Protein AF-A0A1A8CMT5-F1 (afdb_monomer_lite)

Secondary structure (DSSP, 8-state):
--TTGGGTEEE-TTT--EEE-S---TTT-SEEEEEEEEE-TTS-EEEEEEEEEPPP----------S----PPPTT---

pLDDT: mean 86.11, std 10.68, range [47.03, 95.0]

Foldseek 3Di:
DPPVLVQQWDADLPPRDIDGRDDDDCVVPQKDKDKDWHADPVGDIDIDIDIDGHDDDPPDDDDDDCPDDDDDDPPPDDD

Radius of gyration: 25.0 Å; chains: 1; bounding box: 67×22×62 Å

InterPro domains:
  IPR002126 Cadherin-like [PF00028] (4-55)
  IPR002126 Cadherin-like [PR00205] (7-26)
  IPR002126 Cadherin-like [PR00205] (43-62)
  IPR002126 Cadherin-like [PS50268] (2-64)
  IPR002126 Cadherin-like [SM00112] (1-62)
  IPR015919 Cadherin-like superfamily [SSF49313] (4-78)
  IPR020894 Cadherin conserved site [PS00232] (52-62)
  IPR050174 Protocadherin/Cadherin-related Cell Adhesion [PTHR24028] (4-79)

Sequence (79 aa):
LSEENVNVFSIDSKTGEIRVKGVIDFEEINLYEMSIEAKDGLGLTSYAKVIIDVTDINDNAPAIYIKSLSNPVPENAPP

Organism: Nothobranchius kadleci (NCBI:txid1051664)

Structure (mmCIF, N/CA/C/O backbone):
data_AF-A0A1A8CMT5-F1
#
_entry.id   AF-A0A1A8CMT5-F1
#
loop_
_atom_site.group_PDB
_atom_site.id
_atom_site.type_symbol
_atom_site.label_atom_id
_atom_site.label_alt_id
_atom_site.label_comp_id
_atom_site.label_asym_id
_atom_site.label_entity_id
_atom_site.label_seq_id
_atom_site.pdbx_PDB_ins_code
_atom_site.Cartn_x
_atom_site.Cartn_y
_atom_site.Cartn_z
_atom_site.occupancy
_atom_site.B_iso_or_equiv
_atom_site.auth_seq_id
_atom_site.auth_comp_id
_atom_site.auth_asym_id
_atom_site.auth_atom_id
_atom_site.pdbx_PDB_model_num
ATOM 1 N N . LEU A 1 1 ? -0.736 13.057 4.992 1.00 47.88 1 LEU A N 1
ATOM 2 C CA . LEU A 1 1 ? -0.861 11.810 4.214 1.00 47.88 1 LEU A CA 1
ATOM 3 C C . LEU A 1 1 ? -1.470 12.192 2.878 1.00 47.88 1 LEU A C 1
ATOM 5 O O . LEU A 1 1 ? -2.548 12.770 2.892 1.00 47.88 1 LEU A O 1
ATOM 9 N N . SER A 1 2 ? -0.754 12.000 1.771 1.00 47.03 2 SER A N 1
ATOM 10 C CA . SER A 1 2 ? -1.309 12.177 0.424 1.00 47.03 2 SER A CA 1
ATOM 11 C C . SER A 1 2 ? -2.479 11.207 0.240 1.00 47.03 2 SER A C 1
ATOM 13 O O . SER A 1 2 ? -2.392 10.047 0.641 1.00 47.03 2 SER A O 1
ATOM 15 N N . GLU A 1 3 ? -3.586 11.690 -0.323 1.00 51.72 3 GLU A N 1
ATOM 16 C CA . GLU A 1 3 ? -4.839 10.934 -0.486 1.00 51.72 3 GLU A CA 1
ATOM 17 C C . GLU A 1 3 ? -4.677 9.666 -1.350 1.00 51.72 3 GLU A C 1
ATOM 19 O O . GLU A 1 3 ? -5.509 8.763 -1.290 1.00 51.72 3 GLU A O 1
ATOM 24 N N . GLU A 1 4 ? -3.575 9.550 -2.093 1.00 54.19 4 GLU A N 1
ATOM 25 C CA . GLU A 1 4 ? -3.277 8.408 -2.963 1.00 54.19 4 GLU A CA 1
ATOM 26 C C . GLU A 1 4 ? -2.877 7.147 -2.178 1.00 54.19 4 GLU A C 1
ATOM 28 O O . GLU A 1 4 ? -3.299 6.045 -2.528 1.00 54.19 4 GLU A O 1
ATOM 33 N N . ASN A 1 5 ? -2.206 7.294 -1.028 1.00 55.19 5 ASN A N 1
ATOM 34 C CA . ASN A 1 5 ? -1.807 6.155 -0.187 1.00 55.19 5 ASN A CA 1
ATOM 35 C C . ASN A 1 5 ? -3.019 5.450 0.449 1.00 55.19 5 ASN A C 1
ATOM 37 O O . ASN A 1 5 ? -2.947 4.274 0.803 1.00 55.19 5 ASN A O 1
ATOM 41 N N . VAL A 1 6 ? -4.144 6.160 0.592 1.00 59.78 6 VAL A N 1
ATOM 42 C CA . VAL A 1 6 ? -5.374 5.648 1.218 1.00 59.78 6 VAL A CA 1
ATOM 43 C C . VAL A 1 6 ? -6.139 4.709 0.275 1.00 59.78 6 VAL A C 1
ATOM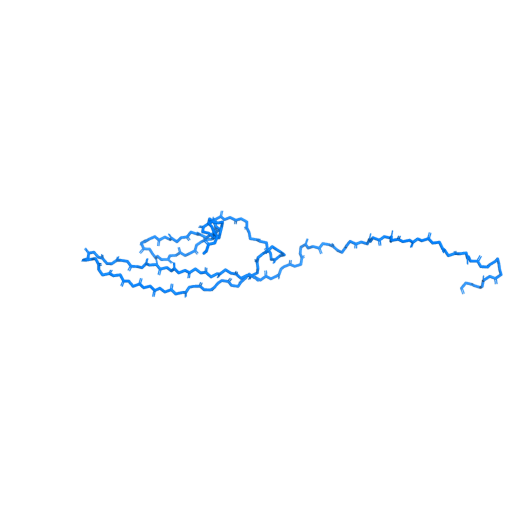 45 O O . VAL A 1 6 ? -6.970 3.929 0.730 1.00 59.78 6 VAL A O 1
ATOM 48 N N . ASN A 1 7 ? -5.855 4.729 -1.032 1.00 71.12 7 ASN A N 1
ATOM 49 C CA . AS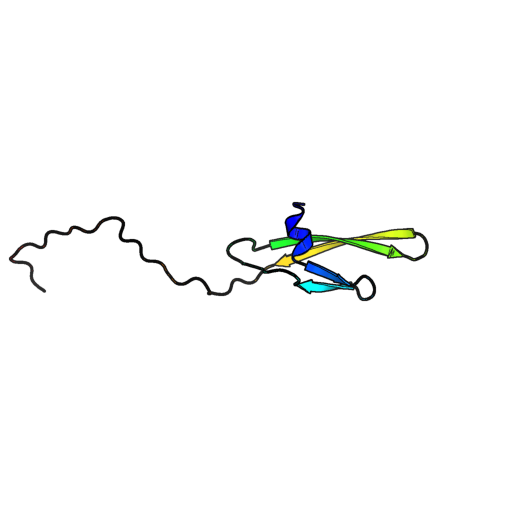N A 1 7 ? -6.569 3.899 -2.008 1.00 71.12 7 ASN A CA 1
ATOM 50 C C . ASN A 1 7 ? -5.855 2.578 -2.352 1.00 71.12 7 ASN A C 1
ATOM 52 O O . ASN A 1 7 ? -6.454 1.724 -3.009 1.00 71.12 7 ASN A O 1
ATOM 56 N N . VAL A 1 8 ? -4.609 2.396 -1.900 1.00 86.06 8 VAL A N 1
ATOM 57 C CA . VAL A 1 8 ? -3.801 1.190 -2.161 1.00 86.06 8 VAL A CA 1
ATOM 58 C C . VAL A 1 8 ? -4.195 0.036 -1.239 1.00 86.06 8 VAL A C 1
ATOM 60 O O . VAL A 1 8 ? -4.231 -1.113 -1.679 1.00 86.06 8 VAL A O 1
ATOM 63 N N . PHE A 1 9 ? -4.563 0.335 0.009 1.00 89.56 9 PHE A N 1
ATOM 64 C CA . PHE A 1 9 ? -4.971 -0.653 1.007 1.00 89.56 9 PHE A CA 1
ATOM 65 C C . PHE A 1 9 ? -6.407 -0.412 1.469 1.00 89.56 9 PHE A C 1
ATOM 67 O O . PHE A 1 9 ? -6.870 0.718 1.587 1.00 89.56 9 PHE A O 1
ATOM 74 N N . SER A 1 10 ? -7.117 -1.493 1.766 1.00 90.31 10 SER A N 1
ATOM 75 C CA . SER A 1 10 ? -8.447 -1.466 2.373 1.00 90.31 10 SER A CA 1
ATOM 76 C C . SER A 1 10 ? -8.437 -2.239 3.682 1.00 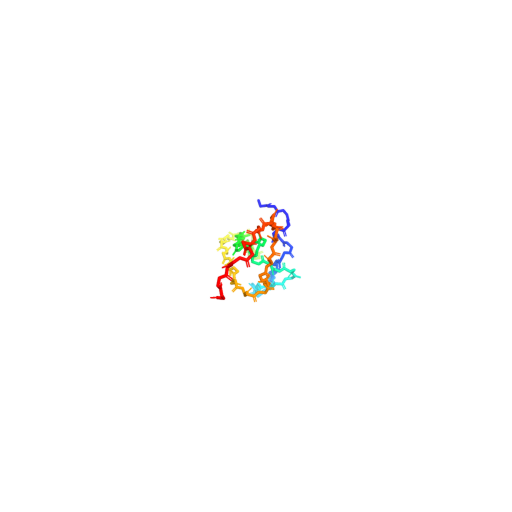90.31 10 SER A C 1
ATOM 78 O O . SER A 1 10 ? -7.799 -3.287 3.752 1.00 90.31 10 SER A O 1
ATOM 80 N N . ILE A 1 11 ? -9.168 -1.753 4.685 1.00 90.94 11 ILE A N 1
ATOM 81 C CA . ILE A 1 11 ? -9.354 -2.431 5.970 1.00 90.94 11 ILE A CA 1
ATOM 82 C C . ILE A 1 11 ? -10.821 -2.819 6.161 1.00 90.94 11 ILE A C 1
ATOM 84 O O . ILE A 1 11 ? -11.719 -1.993 5.989 1.00 90.94 11 ILE A O 1
ATOM 88 N N . ASP A 1 12 ? -11.074 -4.077 6.516 1.00 91.75 12 ASP A N 1
ATOM 89 C CA . ASP A 1 12 ? -12.410 -4.544 6.874 1.00 91.75 12 ASP A CA 1
ATOM 90 C C . ASP A 1 12 ? -12.779 -4.072 8.287 1.00 91.75 12 ASP A C 1
ATOM 92 O O . ASP A 1 12 ? -12.121 -4.409 9.270 1.00 91.75 12 ASP A O 1
ATOM 96 N N . SER A 1 13 ? -13.861 -3.302 8.411 1.00 89.69 13 SER A N 1
ATOM 97 C CA . SER A 1 13 ? -14.241 -2.675 9.684 1.00 89.69 13 SER A CA 1
ATOM 98 C C . SER A 1 13 ? -14.741 -3.654 10.754 1.00 89.69 13 SER A C 1
ATOM 100 O O . SER A 1 13 ? -14.896 -3.247 11.902 1.00 89.69 13 SER A O 1
ATOM 102 N N . LYS A 1 14 ? -15.043 -4.916 10.411 1.00 89.56 14 LYS A N 1
ATOM 103 C CA . LYS A 1 14 ? -15.542 -5.921 11.369 1.00 89.56 14 LYS A CA 1
ATOM 104 C C . LYS A 1 14 ? -14.442 -6.849 11.873 1.00 89.56 14 LYS A C 1
ATOM 106 O O . LYS A 1 14 ? -14.461 -7.234 13.036 1.00 89.56 14 LYS A O 1
ATOM 111 N N . THR A 1 15 ? -13.524 -7.234 10.997 1.00 92.00 15 THR A N 1
ATOM 112 C CA . THR A 1 15 ? -12.453 -8.205 11.259 1.00 92.00 15 THR A CA 1
ATOM 113 C C . THR A 1 15 ? -11.098 -7.539 11.474 1.00 92.00 15 THR A C 1
ATOM 115 O O .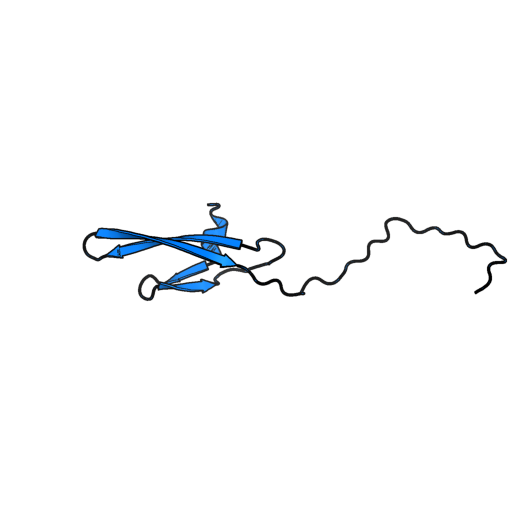 THR A 1 15 ? -10.225 -8.140 12.091 1.00 92.00 15 THR A O 1
ATOM 118 N N . GLY A 1 16 ? -10.918 -6.307 10.986 1.00 90.25 16 GLY A N 1
ATOM 119 C CA . GLY A 1 16 ? -9.634 -5.608 10.978 1.00 90.25 16 GLY A CA 1
ATOM 120 C C . GLY A 1 16 ? -8.668 -6.106 9.901 1.00 90.25 16 GLY A C 1
ATOM 121 O O . GLY A 1 16 ? -7.501 -5.725 9.918 1.00 90.25 16 GLY A O 1
ATOM 122 N N . GLU A 1 17 ? -9.118 -6.959 8.976 1.00 94.00 17 GLU A N 1
ATOM 123 C CA . GLU A 1 17 ? -8.267 -7.504 7.920 1.00 94.00 17 GLU A CA 1
ATOM 124 C C . GLU A 1 17 ? -7.860 -6.414 6.922 1.00 94.00 17 GLU A C 1
ATOM 126 O O . GLU A 1 17 ? -8.710 -5.702 6.384 1.00 94.00 17 GLU A O 1
ATOM 131 N N . ILE A 1 18 ? -6.556 -6.306 6.655 1.00 91.75 18 ILE A N 1
ATOM 132 C CA . ILE A 1 18 ? -5.988 -5.362 5.690 1.00 91.75 18 ILE A CA 1
ATOM 133 C C . ILE A 1 18 ? -5.712 -6.107 4.384 1.00 91.75 18 ILE A C 1
ATOM 135 O O . ILE A 1 18 ? -5.031 -7.131 4.373 1.00 91.75 18 ILE A O 1
ATOM 139 N N . ARG A 1 19 ? -6.229 -5.582 3.273 1.00 92.12 19 ARG A N 1
ATOM 140 C CA . ARG A 1 19 ? -6.050 -6.126 1.922 1.00 92.12 19 ARG A CA 1
ATOM 141 C C . ARG A 1 19 ? -5.476 -5.084 0.981 1.00 92.12 19 ARG A C 1
ATOM 143 O O . ARG A 1 19 ? -5.797 -3.902 1.088 1.00 92.12 19 ARG A O 1
ATOM 150 N N . VAL A 1 20 ? -4.699 -5.551 0.013 1.00 91.62 20 VAL A N 1
ATOM 151 C CA . VAL A 1 20 ? -4.269 -4.749 -1.134 1.00 91.62 20 VAL A CA 1
ATOM 152 C C . VAL A 1 20 ? -5.454 -4.567 -2.087 1.00 91.62 20 VAL A C 1
ATOM 154 O O . VAL A 1 20 ? -6.153 -5.528 -2.408 1.00 91.62 20 VAL A O 1
ATOM 157 N N . LYS A 1 21 ? -5.693 -3.329 -2.514 1.00 88.56 21 LYS A N 1
ATOM 158 C CA . LYS A 1 21 ? -6.768 -2.925 -3.432 1.00 88.56 21 LYS A CA 1
ATOM 159 C C . LYS A 1 21 ? -6.221 -2.340 -4.740 1.00 88.56 21 LYS A C 1
ATOM 161 O O . LYS A 1 21 ? -6.881 -2.463 -5.770 1.00 88.56 21 LYS A O 1
ATOM 166 N N . GLY A 1 22 ? -5.053 -1.698 -4.689 1.00 84.50 22 GLY A N 1
ATOM 167 C CA . GLY A 1 22 ? -4.388 -1.070 -5.834 1.00 84.50 22 GLY A CA 1
ATOM 168 C C . GLY A 1 22 ? -3.158 -1.834 -6.325 1.00 84.50 22 GLY A C 1
ATOM 169 O O . GLY A 1 22 ? -2.844 -2.917 -5.835 1.00 84.50 22 GLY A O 1
ATOM 170 N N . VAL A 1 23 ? -2.465 -1.242 -7.297 1.00 85.12 23 VAL A N 1
ATOM 171 C CA . VAL A 1 23 ? -1.130 -1.690 -7.716 1.00 85.12 23 VAL A CA 1
ATOM 172 C C . VAL A 1 23 ? -0.114 -1.188 -6.692 1.00 85.12 23 VAL A C 1
ATOM 174 O O . VAL A 1 23 ? -0.246 -0.073 -6.191 1.00 85.12 23 VAL A O 1
ATOM 177 N N . ILE A 1 24 ? 0.858 -2.034 -6.366 1.00 88.94 24 ILE A N 1
ATOM 178 C CA . ILE A 1 24 ? 2.002 -1.698 -5.522 1.00 88.94 24 ILE A CA 1
ATOM 179 C C . ILE A 1 24 ? 3.234 -1.907 -6.390 1.00 88.94 24 ILE A C 1
ATOM 181 O O . ILE A 1 24 ? 3.375 -2.981 -6.973 1.00 88.94 24 ILE A O 1
ATOM 185 N N . ASP A 1 25 ? 4.081 -0.890 -6.463 1.00 88.19 25 ASP A N 1
ATOM 186 C CA . ASP A 1 25 ? 5.327 -0.910 -7.218 1.00 88.19 25 ASP A CA 1
ATOM 187 C C . ASP A 1 25 ? 6.468 -0.474 -6.297 1.00 88.19 25 ASP A C 1
ATOM 189 O O . ASP A 1 25 ? 6.373 0.573 -5.647 1.00 88.19 25 ASP A O 1
ATOM 193 N N . PHE A 1 26 ? 7.511 -1.299 -6.189 1.00 90.12 26 PHE A N 1
ATOM 194 C CA . PHE A 1 26 ? 8.617 -1.049 -5.261 1.00 90.12 26 PHE A CA 1
ATOM 195 C C . PHE A 1 26 ? 9.428 0.178 -5.693 1.00 90.12 26 PHE A C 1
ATOM 197 O O . PHE A 1 26 ? 9.811 0.999 -4.856 1.00 90.12 26 PHE A O 1
ATOM 204 N N . GLU A 1 27 ? 9.620 0.333 -7.002 1.00 90.69 27 GLU A N 1
ATOM 205 C CA . GLU A 1 27 ? 10.292 1.454 -7.653 1.00 90.69 27 GLU A CA 1
ATOM 206 C C . GLU A 1 27 ? 9.574 2.790 -7.422 1.00 90.69 27 GLU A C 1
ATOM 208 O O . GLU A 1 27 ? 10.217 3.845 -7.455 1.00 90.69 27 GLU A O 1
ATOM 213 N N . GLU A 1 28 ? 8.262 2.760 -7.173 1.00 88.75 28 GLU A N 1
ATOM 214 C CA . GLU A 1 28 ? 7.460 3.945 -6.878 1.00 88.75 28 GLU A CA 1
ATOM 215 C C . GLU A 1 28 ? 7.437 4.250 -5.373 1.00 88.75 28 GLU A C 1
ATOM 217 O O . GLU A 1 28 ? 7.807 5.351 -4.951 1.00 88.75 28 GLU A O 1
ATOM 222 N N . ILE A 1 29 ? 6.998 3.287 -4.550 1.00 88.69 29 ILE A N 1
ATOM 223 C CA . ILE A 1 29 ? 6.850 3.445 -3.098 1.00 88.69 29 ILE A CA 1
ATOM 224 C C . ILE A 1 29 ? 7.188 2.131 -2.387 1.00 88.69 29 ILE A C 1
ATOM 226 O O . ILE A 1 29 ? 6.463 1.142 -2.469 1.00 88.69 29 ILE A O 1
ATOM 230 N N . ASN A 1 30 ? 8.234 2.162 -1.564 1.00 90.56 30 ASN A N 1
ATOM 231 C CA . ASN A 1 30 ? 8.703 0.993 -0.823 1.00 90.56 30 ASN A CA 1
ATOM 232 C C . ASN A 1 30 ? 8.150 0.880 0.614 1.00 90.56 30 ASN A C 1
ATOM 234 O O . ASN A 1 30 ? 8.265 -0.177 1.233 1.00 90.56 30 ASN A O 1
ATOM 238 N N . LEU A 1 31 ? 7.573 1.954 1.167 1.00 91.12 31 LEU A N 1
ATOM 239 C CA . LEU A 1 31 ? 7.092 2.000 2.552 1.00 91.12 31 LEU A CA 1
ATOM 240 C C . LEU A 1 31 ? 5.771 2.765 2.663 1.00 91.12 31 LEU A C 1
ATOM 242 O O . LEU A 1 31 ? 5.693 3.947 2.322 1.00 91.12 31 LEU A O 1
ATOM 246 N N . TYR A 1 32 ? 4.758 2.120 3.240 1.00 89.81 32 TYR A N 1
ATOM 247 C CA . TYR A 1 32 ? 3.481 2.754 3.555 1.00 89.81 32 TYR A CA 1
ATOM 248 C C . TYR A 1 32 ? 3.262 2.835 5.063 1.00 89.81 32 TYR A C 1
ATOM 250 O O . TYR A 1 32 ? 3.315 1.835 5.779 1.00 89.81 32 TYR A O 1
ATOM 258 N N . GLU A 1 33 ? 2.942 4.036 5.543 1.00 90.31 33 GLU A N 1
ATOM 259 C CA . GLU A 1 33 ? 2.530 4.266 6.925 1.00 90.31 33 GLU A CA 1
ATOM 260 C C . GLU A 1 33 ? 1.053 4.651 6.986 1.00 90.31 33 GLU A C 1
ATOM 262 O O . GLU A 1 33 ? 0.619 5.620 6.358 1.00 90.31 33 GLU A O 1
ATOM 267 N N . MET A 1 34 ? 0.280 3.917 7.783 1.00 87.50 34 MET A N 1
ATOM 268 C CA . MET A 1 34 ? -1.149 4.153 7.974 1.00 87.50 34 MET A CA 1
ATOM 269 C C . MET A 1 34 ? -1.471 4.303 9.456 1.00 87.50 34 MET A C 1
ATOM 271 O O . MET A 1 34 ? -0.964 3.559 10.295 1.00 87.50 34 MET A O 1
ATOM 275 N N . SER A 1 35 ? -2.348 5.250 9.786 1.00 89.75 35 SER A N 1
ATOM 276 C CA . SER A 1 35 ? -2.946 5.340 11.117 1.00 89.75 35 SER A CA 1
ATOM 277 C C . SER A 1 35 ? -4.368 4.806 11.042 1.00 89.75 35 SER A C 1
ATOM 279 O O . SER A 1 35 ? -5.181 5.321 10.278 1.00 89.75 35 SER A O 1
ATOM 281 N N . ILE A 1 36 ? -4.647 3.757 11.807 1.00 90.88 36 ILE A N 1
ATOM 282 C CA . ILE A 1 36 ? -5.973 3.152 11.896 1.00 90.88 36 ILE A CA 1
ATOM 283 C C . ILE A 1 36 ? -6.683 3.642 13.155 1.00 90.88 36 ILE A C 1
ATOM 285 O O . ILE A 1 36 ? -6.051 3.809 14.198 1.00 90.88 36 ILE A O 1
ATOM 289 N N . GLU A 1 37 ? -7.991 3.851 13.046 1.00 92.56 37 GLU A N 1
ATOM 290 C CA . GLU A 1 37 ? -8.888 4.185 14.152 1.00 92.56 37 GLU A CA 1
ATOM 291 C C . GLU A 1 37 ? -9.859 3.019 14.370 1.00 92.56 37 GLU A C 1
ATOM 293 O O . GLU A 1 37 ? -10.497 2.543 13.430 1.00 92.56 37 GLU A O 1
ATOM 298 N N . ALA A 1 38 ? -9.987 2.572 15.616 1.00 92.81 38 ALA A N 1
ATOM 299 C CA . ALA A 1 38 ? -11.013 1.636 16.047 1.00 92.81 38 ALA A CA 1
ATOM 300 C C . ALA A 1 38 ? -11.970 2.350 17.002 1.00 92.81 38 ALA A C 1
ATOM 302 O O . ALA A 1 38 ? -11.529 2.972 17.969 1.00 92.81 38 ALA A O 1
ATOM 303 N N . LYS A 1 39 ? -13.276 2.240 16.747 1.00 94.12 39 LYS A N 1
ATOM 304 C CA . LYS A 1 39 ? -14.329 2.853 17.560 1.00 94.12 39 LYS A CA 1
ATOM 305 C C . LYS A 1 39 ? -15.240 1.785 18.150 1.00 94.12 39 LYS A C 1
ATOM 307 O O . LYS A 1 39 ? -15.724 0.921 17.421 1.00 94.12 39 LYS A O 1
ATOM 312 N N . ASP A 1 40 ? -15.485 1.849 19.454 1.00 91.69 40 ASP A N 1
ATOM 313 C CA . ASP A 1 40 ? -16.439 0.960 20.114 1.00 91.69 40 ASP A CA 1
ATOM 314 C C . ASP A 1 40 ? -17.893 1.457 19.970 1.00 91.69 40 ASP A C 1
ATOM 316 O O . ASP A 1 40 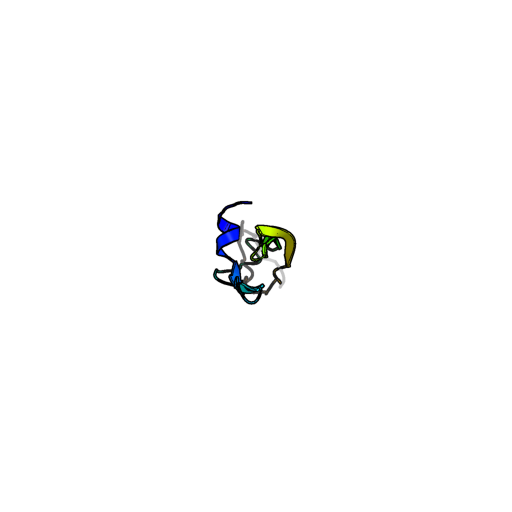? -18.170 2.568 19.508 1.00 91.69 40 ASP A O 1
ATOM 320 N N . GLY A 1 41 ? -18.854 0.620 20.373 1.00 86.69 41 GLY A N 1
ATOM 321 C CA . GLY A 1 41 ? -20.281 0.956 20.298 1.00 86.69 41 GLY A CA 1
ATOM 322 C C . GLY A 1 41 ? -20.725 2.096 21.227 1.00 86.69 41 GLY A C 1
ATOM 323 O O . GLY A 1 41 ? -21.835 2.598 21.067 1.00 86.69 41 GLY A O 1
ATOM 324 N N . LEU A 1 42 ? -19.884 2.509 22.180 1.00 91.31 42 LEU A N 1
ATOM 325 C CA . LEU A 1 42 ? -20.151 3.579 23.147 1.00 91.31 42 LEU A CA 1
ATOM 326 C C . LEU A 1 42 ? -19.424 4.887 22.792 1.00 91.31 42 LEU A C 1
ATOM 328 O O . LEU A 1 42 ? -19.629 5.905 23.452 1.00 91.31 42 LEU A O 1
ATOM 332 N N . GLY A 1 43 ? -18.630 4.887 21.719 1.00 88.06 43 GLY A N 1
ATOM 333 C CA . GLY A 1 43 ? -17.957 6.057 21.174 1.00 88.06 43 GLY A CA 1
ATOM 334 C C . GLY A 1 43 ? -16.509 6.246 21.621 1.00 88.06 43 GLY A C 1
ATOM 335 O O . GLY A 1 43 ? -15.915 7.259 21.247 1.00 88.06 43 GLY A O 1
ATOM 336 N N . LEU A 1 44 ? -15.924 5.306 22.368 1.00 94.00 44 LEU A N 1
ATOM 337 C CA . LEU A 1 44 ? -14.493 5.318 22.658 1.00 94.00 44 LEU A CA 1
ATOM 338 C C . LEU A 1 44 ? -13.712 4.982 21.391 1.00 94.00 44 LEU A C 1
ATOM 340 O O . LEU A 1 44 ? -14.093 4.095 20.628 1.00 94.00 44 LEU A O 1
ATOM 344 N N . THR A 1 45 ? -12.613 5.701 21.177 1.00 95.00 45 THR A N 1
ATOM 345 C CA . THR A 1 45 ? -11.729 5.514 20.027 1.00 95.00 45 THR A CA 1
ATOM 346 C C . THR A 1 45 ? -10.331 5.128 20.485 1.00 95.00 45 THR A C 1
ATOM 348 O O . THR A 1 45 ? -9.844 5.583 21.521 1.00 95.00 45 THR A O 1
ATOM 351 N N . SER A 1 46 ? -9.684 4.268 19.708 1.00 94.06 46 SER A N 1
ATOM 352 C CA . SER A 1 46 ? -8.282 3.902 19.860 1.00 94.06 46 SER A CA 1
ATOM 353 C C . SER A 1 46 ? -7.592 4.004 18.510 1.00 94.06 46 SER A C 1
ATOM 355 O O . SER A 1 46 ? -8.207 3.747 17.476 1.00 94.06 46 SER A O 1
ATOM 357 N N . TYR A 1 47 ? -6.315 4.371 18.527 1.00 93.62 47 TYR A N 1
ATOM 358 C CA . TYR A 1 47 ? -5.521 4.570 17.324 1.00 93.62 47 TYR A CA 1
ATOM 359 C C . TYR A 1 47 ? -4.314 3.642 17.342 1.00 93.62 47 TYR A C 1
ATOM 361 O O . TYR A 1 47 ? -3.692 3.442 18.387 1.00 93.62 47 TYR A O 1
ATOM 369 N N . ALA A 1 48 ? -3.947 3.120 16.177 1.00 92.25 48 ALA A N 1
ATOM 370 C CA . ALA A 1 48 ? -2.720 2.357 15.995 1.00 92.25 48 ALA A CA 1
ATOM 371 C C . ALA A 1 48 ? -2.003 2.778 14.709 1.00 92.25 48 ALA A C 1
ATOM 373 O O . ALA A 1 48 ? -2.628 3.248 13.755 1.00 92.25 48 ALA A O 1
ATOM 374 N N . LYS A 1 49 ? -0.676 2.620 14.693 1.00 92.50 49 LYS A N 1
ATOM 375 C CA . LYS A 1 49 ? 0.158 2.841 13.508 1.00 92.50 49 LYS A CA 1
ATOM 376 C C . LYS A 1 49 ? 0.488 1.491 12.877 1.00 92.50 49 LYS A C 1
ATOM 378 O O . LYS A 1 49 ? 0.987 0.603 13.562 1.00 92.50 49 LYS A O 1
ATOM 383 N N . VAL A 1 50 ? 0.224 1.364 11.584 1.00 91.88 50 VAL A N 1
ATOM 384 C CA . VAL A 1 50 ? 0.571 0.206 10.757 1.00 91.88 50 VAL A CA 1
ATOM 385 C C . VAL A 1 50 ? 1.640 0.642 9.766 1.00 91.88 50 VAL A C 1
ATOM 387 O O . VAL A 1 50 ? 1.503 1.681 9.120 1.00 91.88 50 VAL A O 1
ATOM 390 N N . ILE A 1 51 ? 2.707 -0.144 9.673 1.00 92.81 51 ILE A N 1
ATOM 391 C CA . ILE A 1 51 ? 3.815 0.067 8.742 1.00 92.81 51 ILE A CA 1
ATOM 392 C C . ILE A 1 51 ? 3.844 -1.141 7.808 1.00 92.81 51 ILE A C 1
ATOM 394 O O . ILE A 1 51 ? 3.842 -2.277 8.284 1.00 92.81 51 ILE A O 1
ATOM 398 N N . ILE A 1 52 ? 3.808 -0.890 6.501 1.00 91.69 52 ILE A N 1
ATOM 399 C CA . ILE A 1 52 ? 3.856 -1.911 5.455 1.00 91.69 52 ILE A CA 1
ATOM 400 C C . ILE A 1 52 ? 5.109 -1.667 4.619 1.00 91.69 52 ILE A C 1
ATOM 402 O O . ILE A 1 52 ? 5.187 -0.674 3.896 1.00 91.69 52 ILE A O 1
ATOM 406 N N . ASP A 1 53 ? 6.059 -2.590 4.716 1.00 93.56 53 ASP A N 1
ATOM 407 C CA . ASP A 1 53 ? 7.242 -2.648 3.861 1.00 93.56 53 ASP A CA 1
ATOM 408 C C . ASP A 1 53 ? 6.935 -3.470 2.605 1.00 93.56 53 ASP A C 1
ATOM 410 O O . ASP A 1 53 ? 6.525 -4.633 2.687 1.00 93.56 53 ASP A O 1
ATOM 414 N N . VAL A 1 54 ? 7.137 -2.864 1.437 1.00 92.44 54 VAL A N 1
ATOM 415 C CA . VAL A 1 54 ? 7.024 -3.547 0.146 1.00 92.44 54 VAL A CA 1
ATOM 416 C C . VAL A 1 54 ? 8.325 -4.287 -0.117 1.00 92.44 54 VAL A C 1
ATOM 418 O O . VAL A 1 54 ? 9.412 -3.721 -0.020 1.00 92.44 54 VAL A O 1
ATOM 421 N N . THR A 1 55 ? 8.220 -5.571 -0.441 1.00 92.62 55 THR A N 1
ATOM 422 C CA . THR A 1 55 ? 9.389 -6.365 -0.822 1.00 92.62 55 THR A CA 1
ATOM 423 C C . THR A 1 55 ? 9.699 -6.138 -2.294 1.00 92.62 55 THR A C 1
ATOM 425 O O . THR A 1 55 ? 8.821 -6.333 -3.131 1.00 92.62 55 THR A O 1
ATOM 428 N N . ASP A 1 56 ? 10.943 -5.766 -2.578 1.00 92.12 56 ASP A N 1
ATOM 429 C CA . ASP A 1 56 ? 11.477 -5.646 -3.933 1.00 92.12 56 ASP A CA 1
ATOM 430 C C . ASP A 1 56 ? 11.454 -7.001 -4.654 1.00 92.12 56 ASP A C 1
ATOM 432 O O . ASP A 1 56 ? 11.923 -8.019 -4.125 1.00 92.12 56 ASP A O 1
ATOM 436 N N . ILE A 1 57 ? 10.906 -7.007 -5.864 1.00 92.56 57 ILE A N 1
ATOM 437 C CA . ILE A 1 57 ? 10.905 -8.146 -6.770 1.00 92.56 57 ILE A CA 1
ATOM 438 C C . ILE A 1 57 ? 11.570 -7.677 -8.056 1.00 92.56 57 ILE A C 1
ATOM 440 O O . ILE A 1 57 ? 11.155 -6.694 -8.642 1.00 92.56 57 ILE A O 1
ATOM 444 N N . ASN A 1 58 ? 12.558 -8.434 -8.533 1.00 91.06 58 ASN A N 1
ATOM 445 C CA . ASN A 1 58 ? 13.291 -8.113 -9.756 1.00 91.06 58 ASN A CA 1
ATOM 446 C C . ASN A 1 58 ? 12.414 -8.272 -11.016 1.00 91.06 58 ASN A C 1
ATOM 448 O O . ASN A 1 58 ? 12.471 -9.304 -11.695 1.00 91.06 58 ASN A O 1
ATOM 452 N N . ASP A 1 59 ? 11.599 -7.266 -11.314 1.00 89.50 59 ASP A N 1
ATOM 453 C CA . ASP A 1 59 ? 10.717 -7.171 -12.479 1.00 89.50 59 ASP A CA 1
ATOM 454 C C . ASP A 1 59 ? 11.191 -6.125 -13.511 1.00 89.50 59 ASP A C 1
ATOM 456 O O . ASP A 1 59 ? 10.677 -6.058 -14.633 1.00 89.50 59 ASP A O 1
ATOM 460 N N . ASN A 1 60 ? 12.249 -5.381 -13.187 1.00 88.19 60 ASN A N 1
ATOM 461 C CA . ASN A 1 60 ? 12.874 -4.379 -14.035 1.00 88.19 60 ASN A CA 1
ATOM 462 C C . ASN A 1 60 ? 14.092 -4.943 -14.796 1.00 88.19 60 ASN A C 1
ATOM 464 O O . ASN A 1 60 ? 15.178 -5.191 -14.275 1.00 88.19 60 ASN A O 1
ATOM 468 N N . ALA A 1 61 ? 13.934 -5.137 -16.108 1.00 89.75 61 ALA A N 1
ATOM 469 C CA . ALA A 1 61 ? 15.034 -5.602 -16.949 1.00 89.75 61 ALA A CA 1
ATOM 470 C C . ALA A 1 61 ? 16.110 -4.508 -17.136 1.00 89.75 61 ALA A C 1
ATOM 472 O O . ALA A 1 61 ? 15.780 -3.329 -17.305 1.00 89.75 61 ALA A O 1
ATOM 473 N N . PRO A 1 62 ? 17.406 -4.872 -17.191 1.00 90.88 62 PRO A N 1
ATOM 474 C CA . PRO A 1 62 ? 18.475 -3.904 -17.392 1.00 90.88 62 PRO A CA 1
ATOM 475 C C . PRO A 1 62 ? 18.356 -3.220 -18.759 1.00 90.88 62 PRO A C 1
ATOM 477 O O . PRO A 1 62 ? 18.289 -3.878 -19.799 1.00 90.88 62 PRO A O 1
ATOM 480 N N . ALA A 1 63 ? 18.394 -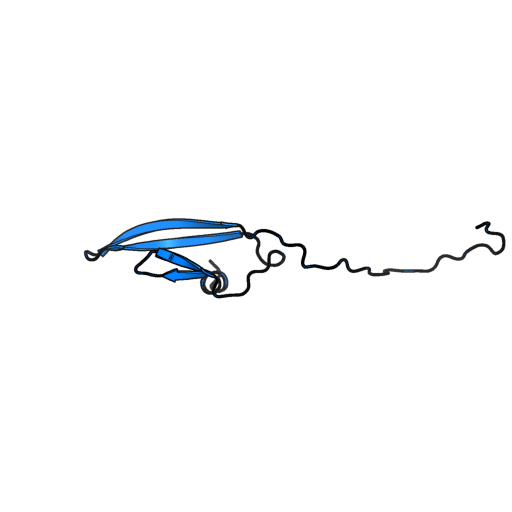1.887 -18.765 1.00 89.00 63 ALA A N 1
ATOM 481 C CA . ALA A 1 63 ? 18.358 -1.085 -19.983 1.00 89.00 63 ALA A CA 1
ATOM 482 C C . ALA A 1 63 ? 19.751 -0.530 -20.322 1.00 89.00 63 ALA A C 1
ATOM 484 O O . ALA A 1 63 ? 20.362 0.197 -19.535 1.00 89.00 63 ALA A O 1
ATOM 485 N N . ILE A 1 64 ? 20.258 -0.861 -21.515 1.00 89.50 64 ILE A N 1
ATOM 486 C CA . ILE A 1 64 ? 21.541 -0.353 -22.017 1.00 89.50 64 ILE A CA 1
ATOM 487 C C . ILE A 1 64 ? 21.286 0.879 -22.884 1.00 89.50 64 ILE A C 1
ATOM 489 O O . ILE A 1 64 ? 20.660 0.788 -23.938 1.00 89.50 64 ILE A O 1
ATOM 493 N N . TYR A 1 65 ? 21.842 2.020 -22.476 1.00 87.62 65 TYR A N 1
ATOM 494 C CA . TYR A 1 65 ? 21.800 3.256 -23.255 1.00 87.62 65 TYR A CA 1
ATOM 495 C C . TYR A 1 65 ? 23.202 3.623 -23.737 1.00 87.62 65 TYR A C 1
ATOM 497 O O . TYR A 1 65 ? 24.066 4.017 -22.950 1.00 87.62 65 TYR A O 1
ATOM 505 N N . ILE A 1 66 ? 23.427 3.516 -25.047 1.00 86.12 66 ILE A N 1
ATOM 506 C CA . ILE A 1 66 ? 24.682 3.928 -25.678 1.00 86.12 66 ILE A CA 1
ATOM 507 C C . ILE A 1 66 ? 24.685 5.459 -25.773 1.00 86.12 66 ILE A C 1
ATOM 509 O O . ILE A 1 66 ? 24.095 6.037 -26.681 1.00 86.12 66 ILE A O 1
ATOM 513 N N . LYS A 1 67 ? 25.328 6.127 -24.807 1.00 83.19 67 LYS A N 1
ATOM 514 C CA . LYS A 1 67 ? 25.412 7.601 -24.757 1.00 83.19 67 LYS A CA 1
ATOM 515 C C . LYS A 1 67 ? 26.341 8.189 -25.825 1.00 83.19 67 LYS A C 1
ATOM 517 O O . LYS A 1 67 ? 26.142 9.319 -26.256 1.00 83.19 67 LYS A O 1
ATOM 522 N N . SER A 1 68 ? 27.334 7.424 -26.258 1.00 81.19 68 SER A N 1
ATOM 523 C CA . SER A 1 68 ? 28.188 7.711 -27.409 1.00 81.19 68 SER A CA 1
ATOM 524 C C . SER A 1 68 ? 28.930 6.434 -27.795 1.00 81.19 68 SER A C 1
ATOM 526 O O . SER A 1 68 ? 29.293 5.638 -26.929 1.00 81.19 68 SER A O 1
ATOM 528 N N . LEU A 1 69 ? 29.142 6.218 -29.094 1.00 74.50 69 LEU A N 1
ATOM 529 C CA . LEU A 1 69 ? 29.977 5.124 -29.578 1.00 74.50 69 LEU A CA 1
ATOM 530 C C . LEU A 1 69 ? 30.733 5.559 -30.828 1.00 74.50 69 LEU A C 1
ATOM 532 O O . LEU A 1 69 ? 30.166 5.671 -31.912 1.00 74.50 69 LEU A O 1
ATOM 536 N N . SER A 1 70 ? 32.029 5.791 -30.661 1.00 77.81 70 SER A N 1
ATOM 537 C CA . SER A 1 70 ? 32.967 5.950 -31.766 1.00 77.81 70 SER A CA 1
ATOM 538 C C . SER A 1 70 ? 34.372 5.656 -31.260 1.00 77.81 70 SER A C 1
ATOM 540 O O . SER A 1 70 ? 35.003 6.499 -30.620 1.00 77.81 70 SER A O 1
ATOM 542 N N . ASN A 1 71 ? 34.859 4.458 -31.563 1.00 79.06 71 ASN A N 1
ATOM 543 C CA . ASN A 1 71 ? 36.229 4.054 -31.290 1.00 79.06 71 ASN A CA 1
ATOM 544 C C . ASN A 1 71 ? 36.899 3.761 -32.632 1.00 79.06 71 ASN A C 1
ATOM 546 O O . ASN A 1 71 ? 36.621 2.720 -33.229 1.00 79.06 71 ASN A O 1
ATOM 550 N N . PRO A 1 72 ? 37.747 4.671 -33.140 1.00 80.50 72 PRO A N 1
ATOM 551 C CA . PRO A 1 72 ? 38.589 4.344 -34.271 1.00 80.50 72 PRO A CA 1
ATOM 552 C C . PRO A 1 72 ? 39.570 3.258 -33.833 1.00 80.50 72 PRO A C 1
ATOM 554 O O . PRO A 1 72 ? 40.377 3.455 -32.924 1.00 80.50 72 PRO A O 1
ATOM 557 N N . VAL A 1 73 ? 39.463 2.098 -34.469 1.00 84.75 73 VAL A N 1
ATOM 558 C CA . VAL A 1 73 ? 40.386 0.980 -34.290 1.00 84.75 73 VAL A CA 1
ATOM 559 C C . VAL A 1 73 ? 41.520 1.157 -35.305 1.00 84.75 73 VAL A C 1
ATOM 561 O O . VAL A 1 73 ? 41.227 1.312 -36.493 1.00 84.75 73 VAL A O 1
ATOM 564 N N . PRO A 1 74 ? 42.799 1.180 -34.879 1.00 86.81 74 PRO A N 1
ATOM 565 C CA . PRO A 1 74 ? 43.931 1.226 -35.800 1.00 86.81 74 PRO A CA 1
ATOM 566 C C . PRO A 1 74 ? 43.902 0.041 -36.765 1.00 86.81 74 PRO A C 1
ATOM 568 O O . PRO A 1 74 ? 43.611 -1.078 -36.352 1.00 86.81 74 PRO A O 1
ATOM 571 N N . GLU A 1 75 ? 44.282 0.257 -38.025 1.00 86.75 75 GLU A N 1
ATOM 572 C CA . GLU A 1 75 ? 44.259 -0.800 -39.053 1.00 86.75 75 GLU A CA 1
ATOM 573 C C . GLU A 1 75 ? 45.153 -2.008 -38.711 1.00 86.75 75 GLU A C 1
ATOM 575 O O . GLU A 1 75 ? 44.934 -3.111 -39.197 1.00 86.75 75 GLU A O 1
ATOM 580 N N . ASN A 1 76 ? 46.132 -1.799 -37.829 1.00 91.75 76 ASN A N 1
ATOM 581 C CA . ASN A 1 76 ? 47.125 -2.790 -37.422 1.00 91.75 76 ASN A CA 1
ATOM 582 C C . ASN A 1 76 ? 46.804 -3.438 -36.066 1.00 91.75 76 ASN A C 1
ATOM 584 O O . ASN A 1 76 ? 47.686 -4.044 -35.455 1.00 91.75 76 ASN A O 1
ATOM 588 N N . ALA A 1 77 ? 45.596 -3.236 -35.533 1.00 88.62 77 ALA A N 1
ATOM 589 C CA . ALA A 1 77 ? 45.236 -3.762 -34.225 1.00 88.62 77 ALA A CA 1
ATOM 590 C C . ALA A 1 77 ? 45.195 -5.307 -34.245 1.00 88.62 77 ALA A C 1
ATOM 592 O O . ALA A 1 77 ? 44.550 -5.887 -35.123 1.00 88.62 77 ALA A O 1
ATOM 593 N N . PRO A 1 78 ? 45.871 -5.982 -33.299 1.00 81.00 78 PRO A N 1
ATOM 594 C CA . PRO A 1 78 ? 45.740 -7.424 -33.124 1.00 81.00 78 PRO A CA 1
ATOM 595 C C . PRO A 1 78 ? 44.365 -7.791 -32.529 1.00 81.00 78 PRO A C 1
ATOM 597 O O . PRO A 1 78 ? 43.726 -6.925 -31.922 1.00 81.00 78 PRO A O 1
ATOM 600 N N . PRO A 1 79 ? 43.915 -9.050 -32.702 1.00 77.12 79 PRO A N 1
ATOM 601 C CA . PRO A 1 79 ? 42.685 -9.547 -32.088 1.00 77.12 79 PRO A CA 1
ATOM 602 C C . PRO A 1 79 ? 42.763 -9.604 -30.558 1.00 77.12 79 PRO A C 1
ATOM 604 O O . PRO A 1 79 ? 43.875 -9.825 -30.020 1.00 77.12 79 PRO A O 1
#